Protein AF-A0A7C3IIS8-F1 (afdb_monomer)

Secondary structure (DSSP, 8-state):
--S------HHHHHHHHHHHHHHH-SSSPPEEE-HHHHHHT-HHHHHHHHHHTT--EEEESSHHHHHHHHHTT--S-EEE-SPPPGGGHHHHHHTTEEEEESSHHHHHHHHHHHHHTT-----EE---SS--

Foldseek 3Di:
DDPDDDDADLVVVLVVLVVVCVVVDDPDAAEAECEPCNVPRHSQVNVVSVVVSRHQEYEYQDLVSLVVNVVSVDPGAYEHPYDYDLVCLLSCLVSLHAYEDADPVSVVSSVVSQVVVVHDHHYHYDDDPDPD

Solvent-accessible surface area (backbone atoms only — not comparable to full-atom values): 7785 Å² total; per-residue (Å²): 135,79,88,81,79,87,87,75,64,64,67,58,55,39,52,52,47,52,53,51,40,67,73,66,41,87,80,63,82,39,70,46,73,34,32,71,42,32,77,73,64,40,28,62,66,49,48,55,48,41,41,78,56,63,34,59,30,39,27,23,61,45,68,65,60,48,45,53,35,42,77,72,66,54,80,63,54,34,35,30,79,38,78,77,57,82,86,48,46,61,56,33,51,77,66,60,44,29,40,44,25,77,48,71,68,57,44,48,53,52,49,53,50,19,55,77,69,75,48,86,75,67,72,42,80,49,79,80,88,82,87,121

Nearest PDB structures (foldseek):
  4y2w-assembly1_B  TM=9.287E-01  e=4.279E-10  Caldanaerobacter subterraneus subsp. tengcongensis MB4
  4lus-assembly2_D  TM=9.455E-01  e=9.347E-10  Clostridioides difficile 630
  5irp-assembly1_B  TM=9.111E-01  e=1.213E-09  Bacillus subtilis subsp. subtilis str. 168
  4ils-assembly2_C  TM=8.509E-01  e=3.670E-09  synthetic construct
  4a3q-assembly1_B  TM=8.293E-01  e=1.538E-08  Staphylococcus aureus

Mean predicted aligned error: 2.69 Å

Structure (mmCIF, N/CA/C/O backbone):
data_AF-A0A7C3IIS8-F1
#
_entry.id   AF-A0A7C3IIS8-F1
#
loop_
_atom_site.group_PDB
_atom_site.id
_atom_site.type_symbol
_atom_site.label_atom_id
_atom_site.label_alt_id
_atom_site.label_comp_id
_atom_site.label_asym_id
_atom_site.label_entity_id
_atom_site.label_seq_id
_atom_site.pdbx_PDB_ins_code
_atom_site.Cartn_x
_atom_site.Cartn_y
_atom_site.Cartn_z
_atom_site.occupancy
_atom_site.B_iso_or_equiv
_atom_site.auth_seq_id
_atom_site.auth_comp_id
_atom_site.auth_asym_id
_atom_site.auth_atom_id
_atom_site.pdbx_PDB_model_num
ATOM 1 N N . MET A 1 1 ? 16.237 17.040 -24.333 1.00 64.56 1 MET A N 1
ATOM 2 C CA . MET A 1 1 ? 16.129 15.573 -24.150 1.00 64.56 1 MET A CA 1
ATOM 3 C C . MET A 1 1 ? 17.396 15.095 -23.440 1.00 64.56 1 MET A C 1
ATOM 5 O O . MET A 1 1 ? 18.471 15.446 -23.906 1.00 64.56 1 MET A O 1
ATOM 9 N N . ARG A 1 2 ? 17.310 14.394 -22.297 1.00 83.81 2 ARG A N 1
ATOM 10 C CA . ARG A 1 2 ? 18.503 13.854 -21.602 1.00 83.81 2 ARG A CA 1
ATOM 11 C C . ARG A 1 2 ? 18.961 12.540 -22.255 1.00 83.81 2 ARG A C 1
ATOM 13 O O . ARG A 1 2 ? 18.123 11.728 -22.654 1.00 83.81 2 ARG A O 1
ATOM 20 N N . ALA A 1 3 ? 20.278 12.349 -22.358 1.00 93.69 3 ALA A N 1
ATOM 21 C CA . ALA A 1 3 ? 20.887 11.132 -22.903 1.00 93.69 3 ALA A CA 1
ATOM 22 C C . ALA A 1 3 ? 20.827 9.958 -21.909 1.00 93.69 3 ALA A C 1
ATOM 24 O O . ALA A 1 3 ? 20.477 8.846 -22.294 1.00 93.69 3 ALA A O 1
ATOM 25 N N . THR A 1 4 ? 21.090 10.215 -20.624 1.00 96.12 4 THR A N 1
ATOM 26 C CA . THR A 1 4 ? 21.019 9.207 -19.554 1.00 96.12 4 THR A CA 1
ATOM 27 C C . THR A 1 4 ? 19.574 8.824 -19.251 1.00 96.12 4 THR A C 1
ATOM 29 O O . THR A 1 4 ? 18.729 9.702 -19.055 1.00 96.12 4 THR A O 1
ATOM 32 N N . ARG A 1 5 ? 19.287 7.517 -19.202 1.00 95.12 5 ARG A N 1
ATOM 33 C CA . ARG A 1 5 ? 17.942 6.967 -18.975 1.00 95.12 5 ARG A CA 1
ATOM 34 C C . ARG A 1 5 ? 17.992 5.712 -18.109 1.00 95.12 5 ARG A C 1
ATOM 36 O O . ARG A 1 5 ? 18.936 4.935 -18.212 1.00 95.12 5 ARG A O 1
ATOM 43 N N . ALA A 1 6 ? 16.929 5.492 -17.340 1.00 96.06 6 ALA A N 1
ATOM 44 C CA . ALA A 1 6 ? 16.623 4.210 -16.713 1.00 96.06 6 ALA A CA 1
ATOM 45 C C . ALA A 1 6 ? 15.548 3.487 -17.543 1.00 96.06 6 ALA A C 1
ATOM 47 O O . ALA A 1 6 ? 14.507 4.070 -17.858 1.00 96.06 6 ALA A O 1
ATOM 48 N N . ILE A 1 7 ? 15.804 2.232 -17.925 1.00 96.88 7 ILE A N 1
ATOM 49 C CA . ILE A 1 7 ? 14.869 1.406 -18.704 1.00 96.88 7 ILE A CA 1
ATOM 50 C C . ILE A 1 7 ? 14.234 0.386 -17.768 1.00 96.88 7 ILE A C 1
ATOM 52 O O . ILE A 1 7 ? 14.903 -0.508 -17.257 1.00 96.88 7 ILE A O 1
ATOM 56 N N . ILE A 1 8 ? 12.928 0.523 -17.558 1.00 98.12 8 ILE A N 1
ATOM 57 C CA . ILE A 1 8 ? 12.174 -0.318 -16.632 1.00 98.12 8 ILE A CA 1
ATOM 58 C C . ILE A 1 8 ? 11.332 -1.318 -17.421 1.00 98.12 8 ILE A C 1
ATOM 60 O O . ILE A 1 8 ? 10.441 -0.942 -18.183 1.00 98.12 8 ILE A O 1
ATOM 64 N N . HIS A 1 9 ? 11.600 -2.608 -17.225 1.00 98.31 9 HIS A N 1
ATOM 65 C CA . HIS A 1 9 ? 10.891 -3.692 -17.905 1.00 98.31 9 HIS A CA 1
ATOM 66 C C . HIS A 1 9 ? 9.744 -4.225 -17.038 1.00 98.31 9 HIS A C 1
ATOM 68 O O . HIS A 1 9 ? 9.931 -5.154 -16.253 1.00 98.31 9 HIS A O 1
ATOM 74 N N . LEU A 1 10 ? 8.539 -3.675 -17.206 1.00 98.38 10 LEU A N 1
ATOM 75 C CA . LEU A 1 10 ? 7.370 -4.057 -16.399 1.00 98.38 10 LEU A CA 1
ATOM 76 C C . LEU A 1 10 ? 6.972 -5.535 -16.556 1.00 98.38 10 LEU A C 1
ATOM 78 O O . LEU A 1 10 ? 6.474 -6.133 -15.609 1.00 98.38 10 LEU A O 1
ATOM 82 N N . GLU A 1 11 ? 7.252 -6.171 -17.695 1.00 98.25 11 GLU A N 1
ATOM 83 C CA . GLU A 1 11 ? 7.011 -7.614 -17.858 1.00 98.25 11 GLU A CA 1
ATOM 84 C C . GLU A 1 11 ? 7.883 -8.469 -16.925 1.00 98.25 11 GLU A C 1
ATOM 86 O O . GLU A 1 11 ? 7.436 -9.513 -16.452 1.00 98.25 11 GLU A O 1
ATOM 91 N N . ARG A 1 12 ? 9.091 -8.003 -16.569 1.00 98.31 12 ARG A N 1
ATOM 92 C CA . ARG A 1 12 ? 9.935 -8.694 -15.580 1.00 98.31 12 ARG A CA 1
ATOM 93 C C . ARG A 1 12 ? 9.329 -8.610 -14.180 1.00 98.31 12 ARG A C 1
ATOM 95 O O . ARG A 1 12 ? 9.335 -9.604 -13.465 1.00 98.31 12 ARG A O 1
ATOM 102 N N . LEU A 1 13 ? 8.737 -7.469 -13.816 1.00 98.38 13 LEU A N 1
ATOM 103 C CA . LEU A 1 13 ? 7.976 -7.339 -12.569 1.00 98.38 13 LEU A CA 1
ATOM 104 C C . LEU A 1 13 ? 6.817 -8.344 -12.528 1.00 98.38 13 LEU A C 1
ATOM 106 O O . LEU A 1 13 ? 6.673 -9.065 -11.544 1.00 98.38 13 LEU A O 1
ATOM 110 N N . LYS A 1 14 ? 6.021 -8.439 -13.600 1.00 98.44 14 LYS A N 1
ATOM 111 C CA . LYS A 1 14 ? 4.899 -9.390 -13.667 1.00 98.44 14 LYS A CA 1
ATOM 112 C C . LYS A 1 14 ? 5.368 -10.842 -13.543 1.00 98.44 14 LYS A C 1
ATOM 114 O O . LYS A 1 14 ? 4.757 -11.613 -12.809 1.00 98.44 14 LYS A O 1
ATOM 119 N N . ALA A 1 15 ? 6.470 -11.202 -14.204 1.00 98.50 15 ALA A N 1
ATOM 120 C CA . ALA A 1 15 ? 7.067 -12.532 -14.091 1.00 98.50 15 ALA A CA 1
ATOM 121 C C . ALA A 1 15 ? 7.525 -12.840 -12.653 1.00 98.50 15 ALA A C 1
ATOM 123 O O . ALA A 1 15 ? 7.239 -13.921 -12.138 1.00 98.50 15 ALA A O 1
ATOM 124 N N . ASN A 1 16 ? 8.153 -11.874 -11.974 1.00 98.44 16 ASN A N 1
ATOM 125 C CA . ASN A 1 16 ? 8.551 -12.015 -10.571 1.00 98.44 16 ASN A CA 1
ATOM 126 C C . ASN A 1 16 ? 7.332 -12.227 -9.656 1.00 98.44 16 ASN A C 1
ATOM 128 O O . ASN A 1 16 ? 7.356 -13.088 -8.779 1.00 98.44 16 ASN A O 1
ATOM 132 N N . LEU A 1 17 ? 6.241 -11.487 -9.882 1.00 98.25 17 LEU A N 1
ATOM 133 C CA . LEU A 1 17 ? 4.997 -11.655 -9.123 1.00 98.25 17 LEU A CA 1
ATOM 134 C C . LEU A 1 17 ? 4.334 -13.010 -9.376 1.00 98.25 17 LEU A C 1
ATOM 136 O O . LEU A 1 17 ? 3.834 -13.626 -8.435 1.00 98.25 17 LEU A O 1
ATOM 140 N N . ALA A 1 18 ? 4.368 -13.507 -10.613 1.00 98.19 18 ALA A N 1
ATOM 141 C CA . ALA A 1 18 ? 3.878 -14.843 -10.936 1.00 98.19 18 ALA A CA 1
ATOM 142 C C . ALA A 1 18 ? 4.679 -15.932 -10.202 1.00 98.19 18 ALA A C 1
ATOM 144 O O . ALA A 1 18 ? 4.098 -16.897 -9.706 1.00 98.19 18 ALA A O 1
ATOM 145 N N . GLU A 1 19 ? 5.995 -15.766 -10.078 1.00 98.50 19 GLU A N 1
ATOM 146 C CA . GLU A 1 19 ? 6.847 -16.687 -9.325 1.00 98.50 19 GLU A CA 1
ATOM 147 C C . GLU A 1 19 ? 6.548 -16.652 -7.819 1.00 98.50 19 GLU A C 1
ATOM 149 O O . GLU A 1 19 ? 6.395 -17.701 -7.193 1.00 98.50 19 GLU A O 1
ATOM 154 N N . ILE A 1 20 ? 6.353 -15.463 -7.240 1.00 98.31 20 ILE A N 1
ATOM 155 C CA . ILE A 1 20 ? 5.889 -15.320 -5.851 1.00 98.31 20 ILE A CA 1
ATOM 156 C C . ILE A 1 20 ? 4.537 -16.022 -5.667 1.00 98.31 20 ILE A C 1
ATOM 158 O O . ILE A 1 20 ? 4.372 -16.807 -4.732 1.00 98.31 20 ILE A O 1
ATOM 162 N N . ARG A 1 21 ? 3.584 -15.805 -6.584 1.00 97.75 21 ARG A N 1
ATOM 163 C CA . ARG A 1 21 ? 2.252 -16.425 -6.550 1.00 97.75 21 ARG A CA 1
ATOM 164 C C . ARG A 1 21 ? 2.322 -17.953 -6.557 1.00 97.75 21 ARG A C 1
ATOM 166 O O . ARG A 1 21 ? 1.590 -18.583 -5.797 1.00 97.75 21 ARG A O 1
ATOM 173 N N . LYS A 1 22 ? 3.200 -18.555 -7.366 1.00 98.25 22 LYS A N 1
ATOM 174 C CA . LYS A 1 22 ? 3.402 -20.015 -7.379 1.00 98.25 22 LYS A CA 1
ATOM 175 C C . LYS A 1 22 ? 3.853 -20.546 -6.018 1.00 98.25 22 LYS A C 1
ATOM 177 O O . LYS A 1 22 ? 3.394 -21.604 -5.605 1.00 98.25 22 LYS A O 1
ATOM 182 N N . ARG A 1 23 ? 4.716 -19.804 -5.318 1.00 98.19 23 ARG A N 1
ATOM 183 C CA . ARG A 1 23 ? 5.290 -20.217 -4.026 1.00 98.19 23 ARG A CA 1
ATOM 184 C C . ARG A 1 23 ? 4.314 -20.074 -2.866 1.00 98.19 23 ARG A C 1
ATOM 186 O O . ARG A 1 23 ? 4.263 -20.948 -2.011 1.00 98.19 23 ARG A O 1
ATOM 193 N N . ILE A 1 24 ? 3.547 -18.985 -2.831 1.00 98.00 24 ILE A N 1
ATOM 194 C CA . ILE A 1 24 ? 2.617 -18.705 -1.724 1.00 98.00 24 ILE A CA 1
ATOM 195 C C . ILE A 1 24 ? 1.219 -19.308 -1.948 1.00 98.00 24 ILE A C 1
ATOM 197 O O . ILE A 1 24 ? 0.379 -19.293 -1.050 1.00 98.00 24 ILE A O 1
ATOM 201 N N . GLY A 1 25 ? 0.945 -19.820 -3.152 1.00 97.88 25 GLY A N 1
ATOM 202 C CA . GLY A 1 25 ? -0.361 -20.342 -3.546 1.00 97.88 25 GLY A CA 1
ATOM 203 C C . GLY A 1 25 ? -1.398 -19.244 -3.834 1.00 97.88 25 GLY A C 1
ATOM 204 O O . GLY A 1 25 ? -1.095 -18.051 -3.791 1.00 97.88 25 GLY A O 1
ATOM 205 N N . PRO A 1 26 ? -2.652 -19.609 -4.153 1.00 96.06 26 PRO A N 1
ATOM 206 C CA . PRO A 1 26 ? -3.661 -18.655 -4.625 1.00 96.06 26 PRO A CA 1
ATOM 207 C C . PRO A 1 26 ? -4.305 -17.818 -3.512 1.00 96.06 26 PRO A C 1
ATOM 209 O O . PRO A 1 26 ? -4.840 -16.750 -3.791 1.00 96.06 26 PRO A O 1
ATOM 212 N N . LYS A 1 27 ? -4.272 -18.290 -2.259 1.00 97.44 27 LYS A N 1
ATOM 213 C CA . LYS A 1 27 ? -5.025 -17.681 -1.151 1.00 97.44 27 LYS A CA 1
ATOM 214 C C . LYS A 1 27 ? -4.415 -16.376 -0.616 1.00 97.44 27 LYS A C 1
ATOM 216 O O . LYS A 1 27 ? -5.181 -15.437 -0.410 1.00 97.44 27 LYS A O 1
ATOM 221 N N . PRO A 1 28 ? -3.093 -16.268 -0.369 1.00 98.19 28 PRO A N 1
ATOM 222 C CA . PRO A 1 28 ? -2.552 -15.062 0.250 1.00 98.19 28 PRO A CA 1
ATOM 223 C C . PRO A 1 28 ? -2.670 -13.842 -0.668 1.00 98.19 28 PRO A C 1
ATOM 225 O O . PRO A 1 28 ? -2.397 -13.913 -1.871 1.00 98.19 28 PRO A O 1
ATOM 228 N N . ALA A 1 29 ? -3.054 -12.701 -0.105 1.00 97.88 29 ALA A N 1
ATOM 229 C CA . ALA A 1 29 ? -2.978 -11.434 -0.816 1.00 97.88 29 ALA A CA 1
ATOM 230 C C . ALA A 1 29 ? -1.509 -11.024 -1.000 1.00 97.88 29 ALA A C 1
ATOM 232 O O . ALA A 1 29 ? -0.682 -11.254 -0.122 1.00 97.88 29 ALA A O 1
ATOM 233 N N . ILE A 1 30 ? -1.197 -10.394 -2.131 1.00 98.56 30 ILE A N 1
ATOM 234 C CA . ILE A 1 30 ? 0.114 -9.785 -2.362 1.00 98.56 30 ILE A CA 1
ATOM 235 C C . ILE A 1 30 ? -0.037 -8.275 -2.179 1.00 98.56 30 ILE A C 1
ATOM 237 O O . ILE A 1 30 ? -0.914 -7.663 -2.794 1.00 98.56 30 ILE A O 1
ATOM 241 N N . CYS A 1 31 ? 0.816 -7.698 -1.337 1.00 98.50 31 CYS A N 1
ATOM 242 C CA . CYS A 1 31 ? 0.994 -6.259 -1.190 1.00 98.50 31 CYS A CA 1
ATOM 243 C C . CYS A 1 31 ? 2.326 -5.864 -1.831 1.00 98.50 31 CYS A C 1
ATOM 245 O O . CYS A 1 31 ? 3.341 -6.491 -1.529 1.00 98.50 31 CYS A O 1
ATOM 247 N N . ILE A 1 32 ? 2.323 -4.859 -2.710 1.00 98.50 32 ILE A N 1
ATOM 248 C CA . ILE A 1 32 ? 3.536 -4.362 -3.369 1.00 98.50 32 ILE A CA 1
ATOM 249 C C . ILE A 1 32 ? 3.887 -2.968 -2.860 1.00 98.50 32 ILE A C 1
ATOM 251 O O . ILE A 1 32 ? 3.183 -2.007 -3.176 1.00 98.50 32 ILE A O 1
ATOM 255 N N . PRO A 1 33 ? 4.994 -2.834 -2.110 1.00 98.31 33 PRO A N 1
ATOM 256 C CA . PRO A 1 33 ? 5.528 -1.534 -1.756 1.00 98.31 33 PRO A CA 1
ATOM 257 C C . PRO A 1 33 ? 6.034 -0.813 -3.006 1.00 98.31 33 PRO A C 1
ATOM 259 O O . PRO A 1 33 ? 6.983 -1.253 -3.652 1.00 98.31 33 PRO A O 1
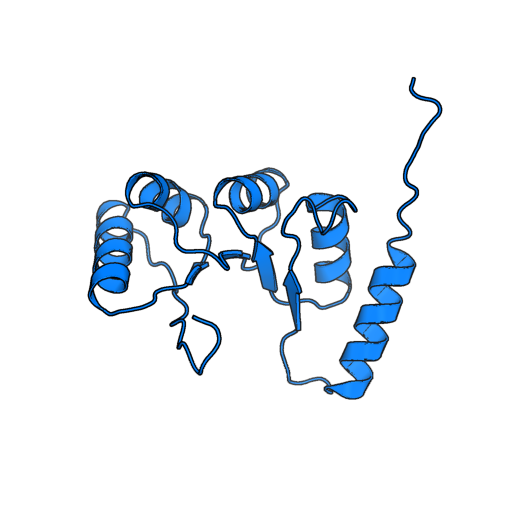ATOM 262 N N . VAL A 1 34 ? 5.399 0.308 -3.325 1.00 98.69 34 VAL A N 1
ATOM 263 C CA . VAL A 1 34 ? 5.796 1.252 -4.376 1.00 98.69 34 VAL A CA 1
ATOM 264 C C . VAL A 1 34 ? 6.335 2.561 -3.789 1.00 98.69 34 VAL A C 1
ATOM 266 O O . VAL A 1 34 ? 6.463 3.549 -4.503 1.00 98.69 34 VAL A O 1
ATOM 269 N N . LYS A 1 35 ? 6.692 2.558 -2.500 1.00 98.44 35 LYS A N 1
ATOM 270 C CA . LYS A 1 35 ? 7.414 3.647 -1.832 1.00 98.44 35 LYS A CA 1
ATOM 271 C C . LYS A 1 35 ? 8.730 4.006 -2.530 1.00 98.44 35 LYS A C 1
ATOM 273 O O . LYS A 1 35 ? 9.340 3.160 -3.195 1.00 98.44 35 LYS A O 1
ATOM 278 N N . ALA A 1 36 ? 9.197 5.227 -2.304 1.00 98.44 36 ALA A N 1
ATOM 279 C CA . ALA A 1 36 ? 10.368 5.829 -2.928 1.00 98.44 36 ALA A CA 1
ATOM 280 C C . ALA A 1 36 ? 10.323 5.728 -4.463 1.00 98.44 36 ALA A C 1
ATOM 282 O O . ALA A 1 36 ? 11.248 5.200 -5.084 1.00 98.44 36 ALA A O 1
ATOM 283 N N . ASP A 1 37 ? 9.213 6.163 -5.065 1.00 98.44 37 ASP A N 1
ATOM 284 C CA . ASP A 1 37 ? 8.960 6.075 -6.512 1.00 98.44 37 ASP A CA 1
ATOM 285 C C . ASP A 1 37 ? 9.102 4.640 -7.074 1.00 98.44 37 ASP A C 1
ATOM 287 O O . ASP A 1 37 ? 9.792 4.373 -8.061 1.00 98.44 37 ASP A O 1
ATOM 291 N N . ALA A 1 38 ? 8.516 3.660 -6.382 1.00 98.31 38 ALA A N 1
ATOM 292 C CA . ALA A 1 38 ? 8.751 2.232 -6.593 1.00 98.31 38 ALA A CA 1
ATOM 293 C C . ALA A 1 38 ? 10.244 1.879 -6.645 1.00 98.31 38 ALA A C 1
ATOM 295 O O . ALA A 1 38 ? 10.716 1.227 -7.578 1.00 98.31 38 ALA A O 1
ATOM 296 N N . TYR A 1 39 ? 10.994 2.309 -5.630 1.00 98.25 39 TYR A N 1
ATOM 297 C CA . TYR A 1 39 ? 12.443 2.121 -5.559 1.00 98.25 39 TYR A CA 1
ATOM 298 C C . TYR A 1 39 ? 13.153 2.705 -6.803 1.00 98.25 39 TYR A C 1
ATOM 300 O O . TYR A 1 39 ? 14.067 2.086 -7.348 1.00 98.25 39 TYR A O 1
ATOM 308 N N . GLY A 1 40 ? 12.683 3.858 -7.296 1.00 98.19 40 GLY A N 1
ATOM 309 C CA . GLY A 1 40 ? 13.190 4.560 -8.485 1.00 98.19 40 GLY A CA 1
ATOM 310 C C . GLY A 1 40 ? 12.728 4.008 -9.843 1.00 98.19 40 GLY A C 1
ATOM 311 O O . GLY A 1 40 ? 13.315 4.344 -10.873 1.00 98.19 40 GLY A O 1
ATOM 312 N N . HIS A 1 41 ? 11.717 3.137 -9.869 1.00 98.31 41 HIS A N 1
ATOM 313 C CA . HIS A 1 41 ? 11.204 2.511 -11.096 1.00 98.31 41 HIS A CA 1
ATOM 314 C C . HIS A 1 41 ? 9.952 3.211 -11.666 1.00 98.31 41 HIS A C 1
ATOM 316 O O . HIS A 1 41 ? 9.522 2.885 -12.781 1.00 98.31 41 HIS A O 1
ATOM 322 N N . GLY A 1 42 ? 9.373 4.176 -10.947 1.00 98.38 42 GLY A N 1
ATOM 323 C CA . GLY A 1 42 ? 8.145 4.879 -11.316 1.00 98.38 42 GLY A CA 1
ATOM 324 C C . GLY A 1 42 ? 6.914 4.293 -10.622 1.00 98.38 42 GLY A C 1
ATOM 325 O O . GLY A 1 42 ? 6.339 3.322 -11.129 1.00 98.38 42 GLY A O 1
ATOM 326 N N . ALA A 1 43 ? 6.476 4.895 -9.514 1.00 98.62 43 ALA A N 1
ATOM 327 C CA . ALA A 1 43 ? 5.424 4.385 -8.631 1.00 98.62 43 ALA A CA 1
ATOM 328 C C . ALA A 1 43 ? 4.108 4.106 -9.360 1.00 98.62 43 ALA A C 1
ATOM 330 O O . ALA A 1 43 ? 3.588 2.993 -9.278 1.00 98.62 43 ALA A O 1
ATOM 331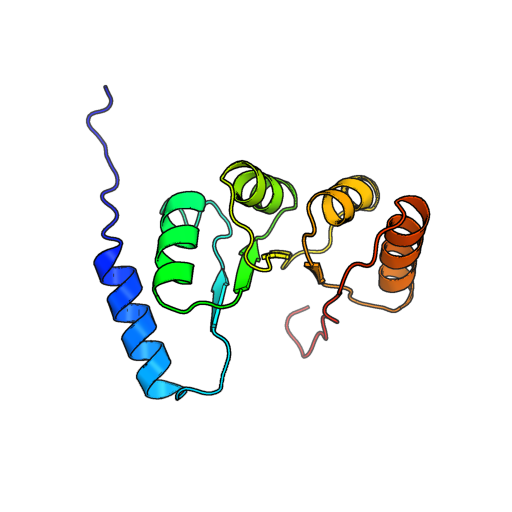 N N . VAL A 1 44 ? 3.611 5.061 -10.150 1.00 98.62 44 VAL A N 1
ATOM 332 C CA . VAL A 1 44 ? 2.346 4.918 -10.889 1.00 98.62 44 VAL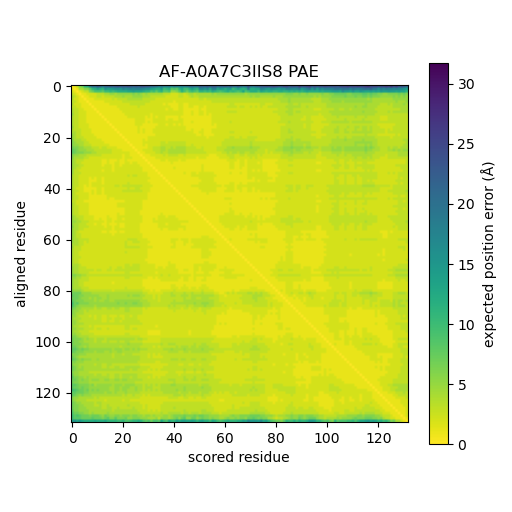 A CA 1
ATOM 333 C C . VAL A 1 44 ? 2.394 3.744 -11.873 1.00 98.62 44 VAL A C 1
ATOM 335 O O . VAL A 1 44 ? 1.528 2.865 -11.866 1.00 98.62 44 VAL A O 1
ATOM 338 N N . ARG A 1 45 ? 3.431 3.680 -12.720 1.00 98.50 45 ARG A N 1
ATOM 339 C CA . ARG A 1 45 ? 3.541 2.633 -13.754 1.00 98.50 45 ARG A CA 1
ATOM 340 C C . ARG A 1 45 ? 3.752 1.251 -13.142 1.00 98.50 45 ARG A C 1
ATOM 342 O O . ARG A 1 45 ? 3.154 0.281 -13.612 1.00 98.50 45 ARG A O 1
ATOM 349 N N . VAL A 1 46 ? 4.579 1.163 -12.101 1.00 98.75 46 VAL A N 1
ATOM 350 C CA . VAL A 1 46 ? 4.812 -0.079 -11.357 1.00 98.75 46 VAL A CA 1
ATOM 351 C C . VAL A 1 46 ? 3.548 -0.513 -10.622 1.00 98.75 46 VAL A C 1
ATOM 353 O O . VAL A 1 46 ? 3.174 -1.678 -10.729 1.00 98.75 46 VAL A O 1
ATOM 356 N N . GLY A 1 47 ? 2.851 0.404 -9.950 1.00 98.69 47 GLY A N 1
ATOM 357 C CA . GLY A 1 47 ? 1.606 0.135 -9.233 1.00 98.69 47 GLY A CA 1
ATOM 358 C C . GLY A 1 47 ? 0.527 -0.438 -10.150 1.00 98.69 47 GLY A C 1
ATOM 359 O O . GLY A 1 47 ? -0.020 -1.506 -9.872 1.00 98.69 47 GLY A O 1
ATOM 360 N N . ILE A 1 48 ? 0.297 0.190 -11.308 1.00 98.62 48 ILE A N 1
ATOM 361 C CA . ILE A 1 48 ? -0.645 -0.311 -12.323 1.00 98.62 48 ILE A CA 1
ATOM 362 C C . ILE A 1 48 ? -0.241 -1.710 -12.810 1.00 98.62 48 ILE A C 1
ATOM 364 O O . ILE A 1 48 ? -1.090 -2.597 -12.937 1.00 98.62 48 ILE A O 1
ATOM 368 N N . ALA A 1 49 ? 1.045 -1.931 -13.098 1.00 98.62 49 ALA A N 1
ATOM 369 C CA . ALA A 1 49 ? 1.531 -3.230 -13.559 1.00 98.62 49 ALA A CA 1
ATOM 370 C C . ALA A 1 49 ? 1.391 -4.323 -12.487 1.00 98.62 49 ALA A C 1
ATOM 372 O O . ALA A 1 49 ? 0.997 -5.442 -12.818 1.00 98.62 49 ALA A O 1
ATOM 373 N N . ALA A 1 50 ? 1.667 -3.999 -11.223 1.00 98.62 50 ALA A N 1
ATOM 374 C CA . ALA A 1 50 ? 1.531 -4.903 -10.089 1.00 98.62 50 ALA A CA 1
ATOM 375 C C . ALA A 1 50 ? 0.069 -5.309 -9.853 1.00 98.62 50 ALA A C 1
ATOM 377 O O . ALA A 1 50 ? -0.216 -6.499 -9.714 1.00 98.62 50 ALA A O 1
ATOM 378 N N . ILE A 1 51 ? -0.865 -4.352 -9.885 1.00 98.50 51 ILE A N 1
ATOM 379 C CA . ILE A 1 51 ? -2.307 -4.623 -9.753 1.00 98.50 51 ILE A CA 1
ATOM 380 C C . ILE A 1 51 ? -2.784 -5.535 -10.888 1.00 98.50 51 ILE A C 1
ATOM 382 O O . ILE A 1 51 ? -3.422 -6.556 -10.636 1.00 98.50 51 ILE A O 1
ATOM 386 N N . LYS A 1 52 ? -2.404 -5.238 -12.140 1.00 98.00 52 LYS A N 1
ATOM 387 C CA . LYS A 1 52 ? -2.721 -6.095 -13.301 1.00 98.00 52 LYS A CA 1
ATOM 388 C C . LYS A 1 52 ? -2.140 -7.509 -13.184 1.00 98.00 52 LYS A C 1
ATOM 390 O O . LYS A 1 52 ? -2.674 -8.431 -13.789 1.00 98.00 52 LYS A O 1
ATOM 395 N N . ALA A 1 53 ? -1.064 -7.683 -12.419 1.00 97.88 53 ALA A N 1
ATOM 396 C CA . ALA A 1 53 ? -0.450 -8.977 -12.129 1.00 97.88 53 ALA A CA 1
ATOM 397 C C . ALA A 1 53 ? -1.015 -9.670 -10.873 1.00 97.88 53 ALA A C 1
ATOM 399 O O . ALA A 1 53 ? -0.508 -10.717 -10.474 1.00 97.88 53 ALA A O 1
ATOM 400 N N . GLY A 1 54 ? -2.060 -9.116 -10.249 1.00 97.31 54 GLY A N 1
ATOM 401 C CA . GLY A 1 54 ? -2.758 -9.732 -9.120 1.00 97.31 54 GLY A CA 1
ATOM 402 C C . GLY A 1 54 ? -2.278 -9.290 -7.735 1.00 97.31 54 GLY A C 1
ATOM 403 O O . GLY A 1 54 ? -2.582 -9.970 -6.749 1.00 97.31 54 GLY A O 1
ATOM 404 N N . ALA A 1 55 ? -1.541 -8.178 -7.627 1.00 98.38 55 ALA A N 1
ATOM 405 C CA . ALA A 1 55 ? -1.360 -7.506 -6.343 1.00 98.38 55 ALA A CA 1
ATOM 406 C C . ALA A 1 55 ? -2.705 -6.933 -5.866 1.00 98.38 55 ALA A C 1
ATOM 408 O O . ALA A 1 55 ? -3.412 -6.275 -6.627 1.00 98.38 55 ALA A O 1
ATOM 409 N N . LYS A 1 56 ? -3.057 -7.189 -4.603 1.00 98.50 56 LYS A N 1
ATOM 410 C CA . LYS A 1 56 ? -4.301 -6.698 -3.988 1.00 98.50 56 LYS A CA 1
ATOM 411 C C . LYS A 1 56 ? -4.113 -5.330 -3.335 1.00 98.50 56 LYS A C 1
ATOM 413 O O . LYS A 1 56 ? -5.051 -4.543 -3.311 1.00 98.50 56 LYS A O 1
ATOM 418 N N . PHE A 1 57 ? -2.920 -5.071 -2.807 1.00 98.56 57 PHE A N 1
ATOM 419 C CA . PHE A 1 57 ? -2.579 -3.836 -2.108 1.00 98.56 57 PHE A CA 1
ATOM 420 C C . PHE A 1 57 ? -1.335 -3.209 -2.729 1.00 98.56 57 PHE A C 1
ATOM 422 O O . PHE A 1 57 ? -0.428 -3.923 -3.174 1.00 98.56 57 PHE A O 1
ATOM 429 N N . LEU A 1 58 ? -1.274 -1.883 -2.693 1.00 98.88 58 LEU A N 1
ATOM 430 C CA . LEU A 1 58 ? -0.029 -1.135 -2.821 1.00 98.88 58 LEU A CA 1
ATOM 431 C C . LEU A 1 58 ? 0.374 -0.597 -1.448 1.00 98.88 58 LEU A C 1
ATOM 433 O O . LEU A 1 58 ? -0.482 -0.423 -0.583 1.00 98.88 58 LEU A O 1
ATOM 437 N N . ALA A 1 59 ? 1.661 -0.329 -1.247 1.00 98.81 59 ALA A N 1
ATOM 438 C CA . ALA A 1 59 ? 2.131 0.334 -0.036 1.00 98.81 59 ALA A CA 1
ATOM 439 C C . ALA A 1 59 ? 3.110 1.473 -0.328 1.00 98.81 59 ALA A C 1
ATOM 441 O O . ALA A 1 59 ? 3.963 1.355 -1.209 1.00 98.81 59 ALA A O 1
ATOM 442 N N . VAL A 1 60 ? 2.998 2.554 0.433 1.00 98.81 60 VAL A N 1
ATOM 443 C CA . VAL A 1 6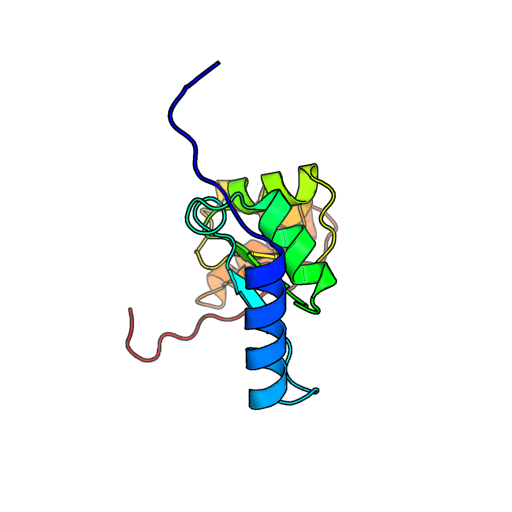0 ? 3.782 3.792 0.305 1.00 98.81 60 VAL A CA 1
ATOM 444 C C . VAL A 1 60 ? 4.434 4.156 1.639 1.00 98.81 60 VAL A C 1
ATOM 446 O O . VAL A 1 60 ? 4.116 3.560 2.669 1.00 98.81 60 VAL A O 1
ATOM 449 N N . ALA A 1 61 ? 5.378 5.094 1.627 1.00 98.25 61 ALA A N 1
ATOM 450 C CA . ALA A 1 61 ? 6.066 5.587 2.819 1.00 98.25 61 ALA A CA 1
ATOM 451 C C . ALA A 1 61 ? 5.681 7.021 3.202 1.00 98.25 61 ALA A C 1
ATOM 453 O O . ALA A 1 61 ? 6.026 7.446 4.303 1.00 98.25 61 ALA A O 1
ATOM 454 N N . SER A 1 62 ? 4.971 7.755 2.346 1.00 98.44 62 SER A N 1
ATOM 455 C CA . SER A 1 62 ? 4.408 9.064 2.686 1.00 98.44 62 SER A CA 1
ATOM 456 C C . SER A 1 62 ? 2.972 9.215 2.194 1.00 98.44 62 SER A C 1
ATOM 458 O O . SER A 1 62 ? 2.513 8.486 1.308 1.00 98.44 62 SER A O 1
ATOM 460 N N . VAL A 1 63 ? 2.260 10.182 2.769 1.00 98.62 63 VAL A N 1
ATOM 461 C CA . VAL A 1 63 ? 0.899 10.531 2.350 1.00 98.62 63 VAL A CA 1
ATOM 462 C C . VAL A 1 63 ? 0.907 11.047 0.912 1.00 98.62 63 VAL A C 1
ATOM 464 O O . VAL A 1 63 ? 0.075 10.630 0.112 1.00 98.62 63 VAL A O 1
ATOM 467 N N . GLN A 1 64 ? 1.906 11.848 0.537 1.00 98.50 64 GLN A N 1
ATOM 468 C CA . GLN A 1 64 ? 2.034 12.428 -0.803 1.00 98.50 64 GLN A CA 1
ATOM 469 C C . GLN A 1 64 ? 2.268 11.361 -1.880 1.00 98.50 64 GLN A C 1
ATOM 471 O O . GLN A 1 64 ? 1.684 11.457 -2.954 1.00 98.50 64 GLN A O 1
ATOM 476 N N . GLU A 1 65 ? 3.037 10.304 -1.593 1.00 98.75 65 GLU A N 1
ATOM 477 C CA . GLU A 1 65 ? 3.138 9.148 -2.498 1.00 98.75 65 GLU A CA 1
ATOM 478 C C . GLU A 1 65 ? 1.772 8.467 -2.689 1.00 98.75 65 GLU A C 1
ATOM 480 O O . GLU A 1 65 ? 1.429 8.041 -3.788 1.00 98.75 65 GLU A O 1
ATOM 485 N N . GLY A 1 66 ? 0.966 8.363 -1.627 1.00 98.75 66 GLY A N 1
ATOM 486 C CA . GLY A 1 66 ? -0.395 7.833 -1.717 1.00 98.75 66 GLY A CA 1
ATOM 487 C C . GLY A 1 66 ? -1.323 8.719 -2.553 1.00 98.75 66 GLY A C 1
ATOM 488 O O . GLY A 1 66 ? -2.071 8.199 -3.384 1.00 98.75 66 GLY A O 1
ATOM 489 N N . ILE A 1 67 ? -1.237 10.040 -2.374 1.00 98.75 67 ILE A N 1
ATOM 490 C CA . ILE A 1 67 ? -1.983 11.036 -3.155 1.00 98.75 67 ILE A CA 1
ATOM 491 C C . ILE A 1 67 ? -1.616 10.931 -4.638 1.00 98.75 67 ILE A C 1
ATOM 493 O O . ILE A 1 67 ? -2.516 10.812 -5.464 1.00 98.75 67 ILE A O 1
ATOM 497 N N . GLU A 1 68 ? -0.326 10.857 -4.980 1.00 98.81 68 GLU A N 1
ATOM 498 C CA . GLU A 1 68 ? 0.135 10.708 -6.370 1.00 98.81 68 GLU A CA 1
ATOM 499 C C . GLU A 1 68 ? -0.517 9.492 -7.055 1.00 98.81 68 GLU A C 1
ATOM 501 O O . GLU A 1 68 ? -0.999 9.569 -8.188 1.00 98.81 68 GLU A O 1
ATOM 506 N N . LEU A 1 69 ? -0.589 8.354 -6.356 1.00 98.81 69 LEU A N 1
ATOM 507 C CA . LEU A 1 69 ? -1.241 7.154 -6.884 1.00 98.81 69 LEU A CA 1
ATOM 508 C C . LEU A 1 69 ? -2.753 7.357 -7.080 1.00 98.81 69 LEU A C 1
ATOM 510 O O . LEU A 1 69 ? -3.310 6.861 -8.064 1.00 98.81 69 LEU A O 1
ATOM 514 N N . ARG A 1 70 ? -3.423 8.072 -6.168 1.00 98.62 70 ARG A N 1
ATOM 515 C CA . ARG A 1 70 ? -4.858 8.386 -6.268 1.00 98.62 70 ARG A CA 1
ATOM 516 C C . ARG A 1 70 ? -5.152 9.338 -7.419 1.00 98.62 70 ARG A C 1
ATOM 518 O O . ARG A 1 70 ? -6.061 9.064 -8.198 1.00 98.62 70 ARG A O 1
ATOM 525 N N . GLU A 1 71 ? -4.358 10.389 -7.580 1.00 98.56 71 GLU A N 1
ATOM 526 C CA . GLU A 1 71 ? -4.456 11.334 -8.698 1.00 98.56 71 GLU A CA 1
ATOM 527 C C . GLU A 1 71 ? -4.199 10.650 -10.047 1.00 98.56 71 GLU A C 1
ATOM 529 O O . GLU A 1 71 ? -4.840 10.970 -11.047 1.00 98.56 71 GLU A O 1
ATOM 534 N N . ALA A 1 72 ? -3.341 9.626 -10.070 1.00 98.50 72 ALA A N 1
ATOM 535 C CA . ALA A 1 72 ? -3.145 8.761 -11.230 1.00 98.50 72 ALA A CA 1
ATOM 536 C C . ALA A 1 72 ? -4.295 7.757 -11.479 1.00 98.50 72 ALA A C 1
ATOM 538 O O . ALA A 1 72 ? -4.209 6.926 -12.390 1.00 98.50 72 ALA A O 1
ATOM 539 N N . GLY A 1 73 ? -5.367 7.804 -10.682 1.00 98.31 73 GLY A N 1
ATOM 540 C CA . GLY A 1 73 ? -6.568 6.982 -10.835 1.00 98.31 73 GLY A CA 1
ATOM 541 C C . GLY A 1 73 ? -6.463 5.575 -10.244 1.00 98.31 73 GLY A C 1
ATOM 542 O O . GLY A 1 73 ? -7.283 4.712 -10.567 1.00 98.31 73 GLY A O 1
ATOM 543 N N . ILE A 1 74 ? -5.469 5.292 -9.394 1.00 98.50 74 ILE A N 1
ATOM 544 C CA . ILE A 1 74 ? -5.384 3.992 -8.724 1.00 98.50 74 ILE A CA 1
ATOM 545 C C . ILE A 1 74 ? -6.442 3.917 -7.626 1.00 98.50 74 ILE A C 1
ATOM 547 O O . ILE A 1 74 ? -6.397 4.656 -6.649 1.00 98.50 74 ILE A O 1
ATOM 551 N N . VAL A 1 75 ? -7.347 2.946 -7.754 1.00 97.81 75 VAL A N 1
ATOM 552 C CA . VAL A 1 75 ? -8.433 2.677 -6.791 1.00 97.81 75 VAL A CA 1
ATOM 553 C C . VAL A 1 75 ? -8.146 1.502 -5.852 1.00 97.81 75 VAL A C 1
ATOM 555 O O . VAL A 1 75 ? -8.901 1.256 -4.917 1.00 97.81 75 VAL A O 1
ATOM 558 N N . ALA A 1 76 ? -7.063 0.750 -6.084 1.00 98.31 76 ALA A N 1
ATOM 559 C CA . ALA A 1 76 ? -6.677 -0.342 -5.192 1.00 98.31 76 ALA A CA 1
ATOM 560 C C . ALA A 1 76 ? -6.370 0.192 -3.776 1.00 98.31 76 ALA A C 1
ATOM 562 O O . ALA A 1 76 ? -5.917 1.333 -3.648 1.00 98.31 76 ALA A O 1
ATOM 563 N N . PRO A 1 77 ? -6.570 -0.601 -2.710 1.00 98.44 77 PRO A N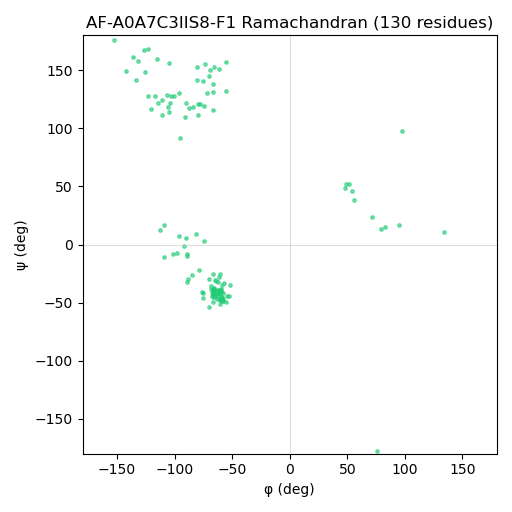 1
ATOM 564 C CA . PRO A 1 77 ? -6.169 -0.205 -1.363 1.00 98.44 77 PRO A CA 1
ATOM 565 C C . PRO A 1 77 ? -4.675 0.156 -1.283 1.00 98.44 77 PRO A C 1
ATOM 567 O O . PRO A 1 77 ? -3.821 -0.596 -1.767 1.00 98.44 77 PRO A O 1
ATOM 570 N N . ILE A 1 78 ? -4.375 1.302 -0.665 1.00 98.81 78 ILE A N 1
ATOM 571 C CA . ILE A 1 78 ? -3.015 1.817 -0.460 1.00 98.81 78 ILE A CA 1
ATOM 572 C C . ILE A 1 78 ? -2.740 1.820 1.040 1.00 98.81 78 ILE A C 1
ATOM 574 O O . ILE A 1 78 ? -3.477 2.449 1.793 1.00 98.81 78 ILE A O 1
ATOM 578 N N . LEU A 1 79 ? -1.691 1.118 1.461 1.00 98.75 79 LEU A N 1
ATOM 579 C CA . LEU A 1 79 ? -1.239 1.066 2.848 1.00 98.75 79 LEU A CA 1
ATOM 580 C C . LEU A 1 79 ? -0.107 2.077 3.065 1.00 98.75 79 LEU A C 1
ATOM 582 O O . LEU A 1 79 ? 0.873 2.073 2.320 1.00 98.75 79 LEU A O 1
ATOM 586 N N . LEU A 1 80 ? -0.202 2.907 4.098 1.00 98.56 80 LEU A N 1
ATOM 587 C CA . LEU A 1 80 ? 0.876 3.807 4.502 1.00 98.56 80 LEU A CA 1
ATOM 588 C C . LEU A 1 80 ? 1.759 3.107 5.535 1.00 98.56 80 LEU A C 1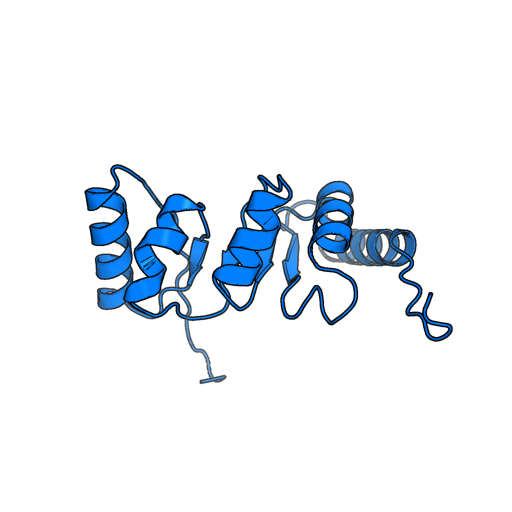
ATOM 590 O O . LEU A 1 80 ? 1.327 2.872 6.656 1.00 98.56 80 LEU A O 1
ATOM 594 N N . PHE A 1 81 ? 2.990 2.756 5.162 1.00 97.69 81 PHE A N 1
ATOM 595 C CA . PHE A 1 81 ? 3.932 2.020 6.019 1.00 97.69 81 PHE A CA 1
ATOM 596 C C . PHE A 1 81 ? 4.685 2.897 7.031 1.00 97.69 81 PHE A C 1
ATOM 598 O O . PHE A 1 81 ? 5.610 2.426 7.693 1.00 97.69 81 PHE A O 1
ATOM 605 N N . SER A 1 82 ? 4.288 4.156 7.163 1.00 94.88 82 SER A N 1
ATOM 606 C CA . SER A 1 82 ? 4.802 5.121 8.128 1.00 94.88 82 SER A CA 1
ATOM 607 C C . SER A 1 82 ? 3.664 5.672 8.986 1.00 94.88 82 SER A C 1
ATOM 609 O O . SER A 1 82 ? 2.485 5.445 8.706 1.00 94.88 82 SER A O 1
ATOM 611 N N . LEU A 1 83 ? 4.028 6.369 10.061 1.00 95.19 83 LEU A N 1
ATOM 612 C CA . LEU A 1 83 ? 3.072 7.103 10.874 1.00 95.19 83 LEU A CA 1
ATOM 613 C C . LEU A 1 83 ? 2.907 8.508 10.271 1.00 95.19 83 LEU A C 1
ATOM 615 O O . LEU A 1 83 ? 3.904 9.232 10.225 1.00 95.19 83 LEU A O 1
ATOM 619 N N . PRO A 1 84 ? 1.711 8.895 9.791 1.00 95.44 84 PRO A N 1
ATOM 620 C CA . PRO A 1 84 ? 1.480 10.262 9.341 1.00 95.44 84 PRO A CA 1
ATOM 621 C C . PRO A 1 84 ? 1.501 11.213 10.540 1.00 95.44 84 PRO A C 1
ATOM 623 O O . PRO A 1 84 ? 1.127 10.829 11.653 1.00 95.44 84 PRO A O 1
ATOM 626 N N . ILE A 1 85 ? 1.911 12.460 10.317 1.00 95.06 85 ILE A N 1
ATOM 627 C CA . ILE A 1 85 ? 1.759 13.498 11.346 1.00 95.06 85 ILE A CA 1
ATOM 628 C C . ILE A 1 85 ? 0.281 13.921 11.447 1.00 95.06 85 ILE A C 1
ATOM 630 O O . ILE A 1 85 ? -0.465 13.753 10.477 1.00 95.06 85 ILE A O 1
ATOM 634 N N . PRO A 1 86 ? -0.183 14.457 12.594 1.00 93.88 86 PRO A N 1
ATOM 635 C CA . PRO A 1 86 ? -1.585 14.839 12.784 1.00 93.88 86 PRO A CA 1
ATOM 636 C C . PRO A 1 86 ? -2.152 15.747 11.684 1.00 93.88 86 PRO A C 1
ATOM 638 O O . PRO A 1 86 ? -3.317 15.612 11.312 1.00 93.88 86 PRO A O 1
ATOM 641 N N . GLU A 1 87 ? -1.328 16.638 11.135 1.00 96.62 87 GLU A N 1
ATOM 642 C CA . GLU A 1 87 ? -1.693 17.583 10.079 1.00 96.62 87 GLU A CA 1
ATOM 643 C C . GLU A 1 87 ? -2.030 16.891 8.750 1.00 96.62 87 GLU A C 1
ATOM 645 O O . GLU A 1 87 ? -2.808 17.421 7.962 1.00 96.62 87 GLU A O 1
ATOM 650 N N . GLU A 1 88 ? -1.494 15.694 8.509 1.00 98.00 88 GLU A N 1
ATOM 651 C CA . GLU A 1 88 ? -1.732 14.924 7.284 1.00 98.00 88 GLU A CA 1
ATOM 652 C C . GLU A 1 88 ? -2.963 14.007 7.385 1.00 98.00 88 GLU A C 1
ATOM 654 O O . GLU A 1 88 ? -3.375 13.407 6.391 1.00 98.00 88 GLU A O 1
ATOM 659 N N . LEU A 1 89 ? -3.578 13.869 8.566 1.00 97.94 89 LEU A N 1
ATOM 660 C CA . LEU A 1 89 ? -4.670 12.909 8.776 1.00 97.94 89 LEU A CA 1
ATOM 661 C C . LEU A 1 89 ? -5.917 13.213 7.947 1.00 97.94 89 LEU A C 1
ATOM 663 O O . LEU A 1 89 ? -6.630 12.292 7.548 1.00 97.94 89 LEU A O 1
ATOM 667 N N . GLU A 1 90 ? -6.187 14.489 7.678 1.00 98.38 90 GLU A N 1
ATOM 668 C CA . GLU A 1 90 ? -7.292 14.870 6.803 1.00 98.38 90 GLU A CA 1
ATOM 669 C C . GLU A 1 90 ? -7.070 14.360 5.374 1.00 98.38 90 GLU A C 1
ATOM 671 O O . GLU A 1 90 ? -7.990 13.790 4.787 1.00 98.38 90 GLU A O 1
ATOM 676 N N . ASP A 1 91 ? -5.849 14.469 4.850 1.00 98.56 91 ASP A N 1
ATOM 677 C CA . ASP A 1 91 ? -5.497 13.933 3.534 1.00 98.56 91 ASP A CA 1
ATOM 678 C C . ASP A 1 91 ? -5.541 12.403 3.523 1.00 98.56 91 ASP A C 1
ATOM 680 O O . ASP A 1 91 ? -6.110 11.802 2.612 1.00 98.56 91 ASP A O 1
ATOM 684 N N . VAL A 1 92 ? -5.021 11.753 4.568 1.00 98.56 92 VAL A N 1
ATOM 685 C CA . VAL A 1 92 ? -5.093 10.291 4.728 1.00 98.56 92 VAL A CA 1
ATOM 686 C C . VAL A 1 92 ? -6.537 9.791 4.605 1.00 98.56 92 VAL A C 1
ATOM 688 O O . VAL A 1 92 ? -6.790 8.817 3.891 1.00 98.56 92 VAL A O 1
ATOM 691 N N . VAL A 1 93 ? -7.490 10.478 5.245 1.00 98.44 93 VAL A N 1
ATOM 692 C CA . VAL A 1 93 ? -8.920 10.151 5.150 1.00 98.44 93 VAL A CA 1
ATOM 693 C C . VAL A 1 93 ? -9.483 10.484 3.767 1.00 98.44 93 VAL A C 1
ATOM 695 O O . VAL A 1 93 ? -10.053 9.601 3.130 1.00 98.44 93 VAL A O 1
ATOM 698 N N . ARG A 1 94 ? -9.314 11.721 3.280 1.00 98.25 94 ARG A N 1
ATOM 699 C CA . ARG A 1 94 ? -9.891 12.192 2.003 1.00 98.25 94 ARG A CA 1
ATOM 700 C C . ARG A 1 94 ? -9.438 11.366 0.801 1.00 98.25 94 ARG A C 1
ATOM 702 O O . ARG A 1 94 ? -10.208 11.183 -0.137 1.00 98.25 94 ARG A O 1
ATOM 709 N N . PHE A 1 95 ? -8.198 10.885 0.823 1.00 98.56 95 PHE A N 1
ATOM 710 C CA . PHE A 1 95 ? -7.614 10.070 -0.241 1.00 98.56 95 PHE A CA 1
ATOM 711 C C . PHE A 1 95 ? -7.708 8.560 0.029 1.00 98.56 95 PHE A C 1
ATOM 713 O O . PHE A 1 95 ? -7.138 7.761 -0.723 1.00 98.56 95 PHE A O 1
ATOM 720 N N . HIS A 1 96 ? -8.422 8.139 1.080 1.00 98.38 96 HIS A N 1
ATOM 721 C CA . HIS A 1 96 ? -8.607 6.737 1.475 1.00 98.38 96 HIS A CA 1
ATOM 722 C C . HIS A 1 96 ? -7.286 5.953 1.502 1.00 98.38 96 HIS A C 1
ATOM 724 O O . HIS A 1 96 ? -7.161 4.869 0.914 1.00 98.38 96 HIS A O 1
ATOM 730 N N . ILE A 1 97 ? -6.270 6.525 2.145 1.00 98.62 97 ILE A N 1
ATOM 731 C CA . ILE A 1 97 ? -4.980 5.881 2.399 1.00 98.62 97 ILE A CA 1
ATOM 732 C C . ILE A 1 97 ? -5.104 5.168 3.746 1.00 98.62 97 ILE A C 1
ATOM 734 O O . ILE A 1 97 ? -5.423 5.789 4.745 1.00 98.62 97 ILE A O 1
ATOM 738 N N . THR A 1 98 ? -4.892 3.855 3.797 1.00 98.56 98 THR A N 1
ATOM 739 C CA . THR A 1 98 ? -5.029 3.053 5.025 1.00 98.56 98 THR A CA 1
ATOM 740 C C . THR A 1 98 ? -3.779 3.219 5.899 1.00 98.56 98 THR A C 1
ATOM 742 O O . THR A 1 98 ? -2.717 2.723 5.502 1.00 98.56 98 THR A O 1
ATOM 745 N N . PRO A 1 99 ? -3.850 3.879 7.071 1.00 98.06 99 PRO A N 1
ATOM 746 C CA . PRO A 1 99 ? -2.681 4.093 7.908 1.00 98.06 99 PRO A CA 1
ATOM 747 C C . PRO A 1 99 ? -2.346 2.857 8.744 1.00 98.06 99 PRO A C 1
ATOM 749 O O . PRO A 1 99 ? -3.220 2.063 9.121 1.00 98.06 99 PRO A O 1
ATOM 752 N N . LEU A 1 100 ? -1.063 2.730 9.078 1.00 96.44 100 LEU A N 1
ATOM 753 C CA . LEU A 1 100 ? -0.649 1.956 10.239 1.00 96.44 100 LEU A CA 1
ATOM 754 C C . LEU A 1 100 ? -0.938 2.756 11.518 1.00 96.44 100 LEU A C 1
ATOM 756 O O . LEU A 1 100 ? -0.709 3.962 11.559 1.00 96.44 100 LEU A O 1
ATOM 760 N N . VAL A 1 101 ? -1.400 2.079 12.568 1.00 96.94 101 VAL A N 1
ATOM 761 C CA . VAL A 1 101 ? -1.623 2.662 13.899 1.00 96.94 101 VAL A CA 1
ATOM 762 C C . VAL A 1 101 ? -0.810 1.880 14.942 1.00 96.94 101 VAL A C 1
ATOM 764 O O . VAL A 1 101 ? -0.885 0.648 14.955 1.00 96.94 101 VAL A O 1
ATOM 767 N N . PRO A 1 102 ? 0.012 2.541 15.773 1.00 95.81 102 PRO A N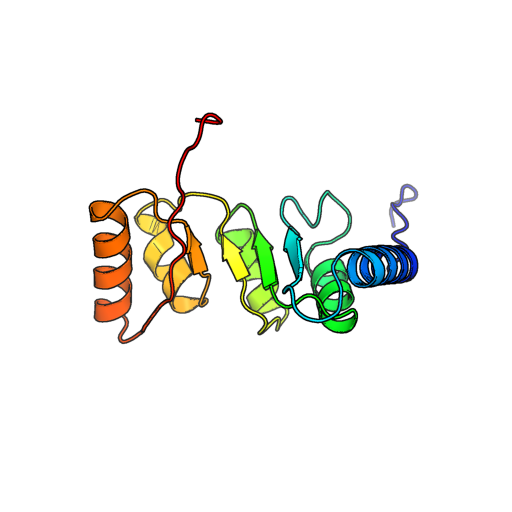 1
ATOM 768 C CA . PRO A 1 102 ? 0.866 1.865 16.751 1.00 95.81 102 PRO A CA 1
ATOM 769 C C . PRO A 1 102 ? 0.132 1.563 18.064 1.00 95.81 102 PRO A C 1
ATOM 771 O O . PRO A 1 102 ? 0.480 0.617 18.764 1.00 95.81 102 PRO A O 1
ATOM 774 N N . ASP A 1 103 ? -0.895 2.346 18.389 1.00 96.12 103 ASP A N 1
ATOM 775 C CA . ASP A 1 103 ? -1.620 2.278 19.651 1.00 96.12 103 ASP A CA 1
ATOM 776 C C . ASP A 1 103 ? -3.072 2.769 19.501 1.00 96.12 103 ASP A C 1
ATOM 778 O O . ASP A 1 103 ? -3.522 3.199 18.431 1.00 96.12 103 ASP A O 1
ATOM 782 N N . ALA A 1 104 ? -3.831 2.660 20.593 1.00 96.50 104 ALA A N 1
ATOM 783 C CA . ALA A 1 104 ? -5.233 3.056 20.638 1.00 96.50 104 ALA A CA 1
ATOM 784 C C . ALA A 1 104 ? -5.434 4.579 20.559 1.00 96.50 104 ALA A C 1
ATOM 786 O O . ALA A 1 104 ? -6.462 5.022 20.047 1.00 96.50 104 ALA A O 1
ATOM 787 N N . GLU A 1 105 ? -4.480 5.374 21.050 1.00 96.44 105 GLU A N 1
ATOM 788 C CA . GLU A 1 105 ? -4.576 6.835 21.042 1.00 96.44 105 GLU A CA 1
ATOM 789 C C . GLU A 1 105 ? -4.529 7.356 19.605 1.00 96.44 105 GLU A C 1
ATOM 791 O O . GLU A 1 105 ? -5.425 8.084 19.168 1.00 96.44 105 GLU A O 1
ATOM 796 N N . PHE A 1 106 ? -3.551 6.891 18.830 1.00 96.56 106 PHE A N 1
ATOM 797 C CA . PHE A 1 106 ? -3.421 7.252 17.429 1.00 96.56 106 PHE A CA 1
ATOM 798 C C . PHE A 1 106 ? -4.581 6.701 16.589 1.00 96.56 106 PHE A C 1
ATOM 800 O O . PHE A 1 106 ? -5.124 7.408 15.739 1.00 96.56 106 PHE A O 1
ATOM 807 N N . ALA A 1 107 ? -5.041 5.473 16.859 1.00 96.75 107 ALA A N 1
ATOM 808 C CA . ALA A 1 107 ? -6.228 4.926 16.198 1.00 96.75 107 ALA A CA 1
ATOM 809 C C . ALA A 1 107 ? -7.482 5.784 16.454 1.00 96.75 107 ALA A C 1
ATOM 811 O O . ALA A 1 107 ? -8.275 6.019 15.540 1.00 96.75 107 ALA A O 1
ATOM 812 N N . HIS A 1 108 ? -7.649 6.299 17.675 1.00 96.75 108 HIS A N 1
ATOM 813 C CA . HIS A 1 108 ? -8.747 7.197 18.014 1.00 96.75 108 HIS A CA 1
ATOM 814 C C . HIS A 1 108 ? -8.617 8.564 17.328 1.00 96.75 108 HIS A C 1
ATOM 816 O O . HIS A 1 108 ? -9.623 9.127 16.896 1.00 96.75 108 HIS A O 1
ATOM 822 N N . LEU A 1 109 ? -7.396 9.081 17.171 1.00 97.00 109 LEU A N 1
ATOM 823 C CA . LEU A 1 109 ? -7.134 10.316 16.432 1.00 97.00 109 LEU A CA 1
ATOM 824 C C . LEU A 1 109 ? -7.513 10.188 14.943 1.00 97.00 109 LEU A C 1
ATOM 826 O O . LEU A 1 109 ? -8.185 11.070 14.397 1.00 97.00 109 LEU A O 1
ATOM 830 N N . VAL A 1 110 ? -7.160 9.062 14.310 1.00 97.88 110 VAL A N 1
ATOM 831 C CA . VAL A 1 110 ? -7.604 8.729 12.945 1.00 97.88 110 VAL A CA 1
ATOM 832 C C . VAL A 1 110 ? -9.132 8.635 12.896 1.00 97.88 110 VAL A C 1
ATOM 834 O O . VAL A 1 110 ? -9.755 9.261 12.042 1.00 97.88 110 VAL A O 1
ATOM 837 N N . GLY A 1 111 ? -9.745 7.916 13.843 1.00 97.94 111 GLY A N 1
ATOM 838 C CA . GLY A 1 111 ? -11.198 7.741 13.916 1.00 97.94 111 GLY A CA 1
ATOM 839 C C . GLY A 1 111 ? -11.966 9.059 14.048 1.00 97.94 111 GLY A C 1
ATOM 840 O O . GLY A 1 111 ? -12.907 9.290 13.296 1.00 97.94 111 GLY A O 1
ATOM 841 N N . LYS A 1 112 ? -11.520 9.965 14.928 1.00 98.06 112 LYS A N 1
ATOM 842 C CA . LYS A 1 112 ? -12.085 11.319 15.078 1.00 98.06 112 LYS A CA 1
ATOM 843 C C . LYS A 1 112 ? -11.992 12.134 13.793 1.00 98.06 112 LYS A C 1
ATOM 845 O O . LYS A 1 112 ? -12.916 12.868 13.450 1.00 98.06 112 LYS A O 1
ATOM 850 N N . THR A 1 113 ? -10.867 12.023 13.091 1.00 98.38 113 THR A N 1
ATOM 851 C CA . THR A 1 113 ? -10.678 12.719 11.815 1.00 98.38 113 THR A CA 1
ATOM 852 C C . THR A 1 113 ? -11.618 12.164 10.748 1.00 98.38 113 THR A C 1
ATOM 854 O O . THR A 1 113 ? -12.245 12.948 10.038 1.00 98.38 113 THR A O 1
ATOM 857 N N . ALA A 1 114 ? -11.779 10.839 10.683 1.00 98.25 114 ALA A N 1
ATOM 858 C CA . ALA A 1 114 ? -12.708 10.188 9.762 1.00 98.25 114 ALA A CA 1
ATOM 859 C C . ALA A 1 114 ? -14.166 10.583 10.049 1.00 98.25 114 ALA A C 1
ATOM 861 O O . ALA A 1 114 ? -14.871 11.015 9.142 1.00 98.25 114 ALA A O 1
ATOM 862 N N . GLU A 1 115 ? -14.583 10.551 11.319 1.00 98.31 115 GLU A N 1
ATOM 863 C CA . GLU A 1 115 ? -15.925 10.951 11.759 1.00 98.31 115 GLU A CA 1
ATOM 864 C C . GLU A 1 115 ? -16.237 12.409 11.400 1.00 98.31 115 GLU A C 1
ATOM 866 O O . GLU A 1 115 ? -17.282 12.693 10.814 1.00 98.31 115 GLU A O 1
ATOM 871 N N . ARG A 1 116 ? -15.304 13.335 11.668 1.00 98.19 116 ARG A N 1
ATOM 872 C CA . ARG A 1 116 ? -15.436 14.754 11.293 1.00 98.19 116 ARG A CA 1
ATOM 873 C C . ARG A 1 116 ? -15.640 14.945 9.787 1.00 98.19 116 ARG A C 1
ATOM 875 O O . ARG A 1 116 ? -16.308 15.895 9.384 1.00 98.19 116 ARG A O 1
ATOM 882 N N . LEU A 1 117 ? -15.048 14.078 8.970 1.00 98.19 117 LEU A N 1
ATOM 883 C CA . LEU A 1 117 ? -15.140 14.114 7.510 1.00 98.19 117 LEU A CA 1
ATOM 884 C C . LEU A 1 117 ? -16.301 13.270 6.958 1.00 98.19 117 LEU A C 1
ATOM 886 O O . LEU A 1 117 ? -16.517 13.273 5.750 1.00 98.19 117 LEU A O 1
ATOM 890 N N . GLY A 1 118 ? -17.069 12.592 7.818 1.00 98.12 118 GLY A N 1
ATOM 891 C CA . GLY A 1 118 ? -18.182 11.731 7.412 1.00 98.12 118 GLY A CA 1
ATOM 892 C C . GLY A 1 118 ? -17.745 10.425 6.740 1.00 98.12 118 GLY A C 1
ATOM 893 O O . GLY A 1 118 ? -18.510 9.846 5.975 1.00 98.12 118 GLY A O 1
ATOM 894 N N . GLU A 1 119 ? -16.524 9.970 7.011 1.00 97.88 119 GLU A N 1
ATOM 895 C CA . GLU A 1 119 ? -15.888 8.819 6.370 1.00 97.88 119 GLU A CA 1
ATOM 896 C C . GLU A 1 119 ? -15.624 7.684 7.367 1.00 97.88 119 GLU A C 1
ATOM 898 O O . GLU A 1 119 ? -15.520 7.883 8.579 1.00 97.88 119 GLU A O 1
ATOM 903 N N . VAL A 1 120 ? -15.450 6.471 6.837 1.00 95.88 120 VAL A N 1
ATOM 904 C CA . VAL A 1 120 ? -14.967 5.312 7.598 1.00 95.88 120 VAL A CA 1
ATOM 905 C C . VAL A 1 120 ? -13.685 4.815 6.952 1.00 95.88 120 VAL A C 1
ATOM 907 O O . VAL A 1 120 ? -13.690 4.352 5.812 1.00 95.88 120 VAL A O 1
ATOM 910 N N . LEU A 1 121 ? -12.584 4.882 7.698 1.00 96.50 121 LEU A N 1
ATOM 911 C CA . LEU A 1 121 ? -11.270 4.494 7.206 1.00 96.50 121 LEU A CA 1
ATOM 912 C C . LEU A 1 121 ? -10.787 3.216 7.910 1.00 96.50 121 LEU A C 1
ATOM 914 O O . LEU A 1 121 ? -10.711 3.194 9.141 1.00 96.50 121 LEU A O 1
ATOM 918 N N . PRO A 1 122 ? -10.439 2.144 7.174 1.00 96.75 122 PRO A N 1
ATOM 919 C CA . PRO A 1 122 ? -9.766 1.003 7.775 1.00 96.75 122 PRO A CA 1
ATOM 920 C C . PRO A 1 122 ? -8.370 1.406 8.261 1.00 96.75 122 PRO A C 1
ATOM 922 O O . PRO A 1 122 ? -7.723 2.280 7.686 1.00 96.75 122 PRO A O 1
ATOM 925 N N . VAL A 1 123 ? -7.879 0.710 9.283 1.00 97.50 123 VAL A N 1
ATOM 926 C CA . VAL A 1 123 ? -6.522 0.877 9.817 1.00 97.50 123 VAL A CA 1
ATOM 927 C C . VAL A 1 123 ? -5.848 -0.480 9.979 1.00 97.50 123 VAL A C 1
ATOM 929 O O . VAL A 1 123 ? -6.515 -1.511 10.085 1.00 97.50 123 VAL A O 1
ATOM 932 N N . HIS A 1 124 ? -4.520 -0.493 10.010 1.00 97.81 124 HIS A N 1
ATOM 933 C CA . HIS A 1 124 ? -3.720 -1.680 10.305 1.00 97.81 124 HIS A CA 1
ATOM 934 C C . HIS A 1 124 ? -2.914 -1.448 11.587 1.00 97.81 124 HIS A C 1
ATOM 936 O O . HIS A 1 124 ? -2.191 -0.466 11.689 1.00 97.81 124 HIS A O 1
ATOM 942 N N . ILE A 1 125 ? -2.993 -2.351 12.564 1.00 97.06 125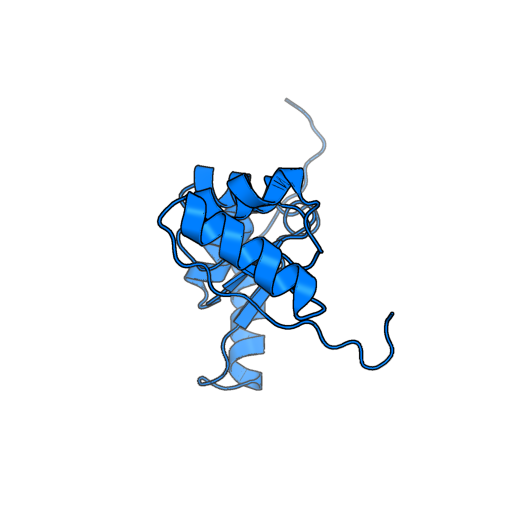 ILE A N 1
ATOM 943 C CA . ILE A 1 125 ? -2.223 -2.215 13.810 1.00 97.06 125 ILE A CA 1
ATOM 944 C C . ILE A 1 125 ? -0.768 -2.634 13.548 1.00 97.06 125 ILE A C 1
ATOM 946 O O . ILE A 1 125 ? -0.522 -3.775 13.146 1.00 97.06 125 ILE A O 1
ATOM 950 N N . LYS A 1 126 ? 0.196 -1.730 13.766 1.00 96.25 126 LYS A N 1
ATOM 951 C CA . LYS A 1 126 ? 1.633 -2.055 13.737 1.00 96.25 126 LYS A CA 1
ATOM 952 C C . LYS A 1 126 ? 2.020 -2.603 15.108 1.00 96.25 126 LYS A C 1
ATOM 954 O O . LYS A 1 126 ? 1.940 -1.891 16.100 1.00 96.25 126 LYS A O 1
ATOM 959 N N . ILE A 1 127 ? 2.485 -3.847 15.143 1.00 96.06 127 ILE A N 1
ATOM 960 C CA . ILE A 1 127 ? 3.066 -4.456 16.342 1.00 96.06 127 ILE A CA 1
ATOM 961 C C . ILE A 1 127 ? 4.578 -4.487 16.153 1.00 96.06 127 ILE A C 1
ATOM 963 O O . ILE A 1 127 ? 5.061 -5.077 15.185 1.00 96.06 127 ILE A O 1
ATOM 967 N N . ASP A 1 128 ? 5.318 -3.853 17.057 1.00 94.50 128 ASP A N 1
ATOM 968 C CA . ASP A 1 128 ? 6.768 -4.011 17.103 1.00 94.50 128 ASP A CA 1
ATOM 969 C C . ASP A 1 128 ? 7.122 -5.321 17.813 1.00 94.50 128 ASP A C 1
ATOM 971 O O . ASP A 1 128 ? 6.747 -5.559 18.961 1.00 94.50 128 ASP A O 1
ATOM 975 N N . THR A 1 129 ? 7.828 -6.190 17.096 1.00 96.75 129 THR A N 1
ATOM 976 C CA . THR A 1 129 ? 8.308 -7.480 17.598 1.00 96.75 129 THR A CA 1
ATOM 977 C C . THR A 1 129 ? 9.835 -7.531 17.703 1.00 96.75 129 THR A C 1
ATOM 979 O O . THR A 1 129 ? 10.388 -8.621 17.841 1.00 96.75 129 THR A O 1
ATOM 982 N N . GLY A 1 130 ? 10.527 -6.389 17.591 1.00 96.25 130 GLY A N 1
ATOM 983 C CA . GLY A 1 130 ? 11.982 -6.276 17.738 1.00 96.25 130 GLY A CA 1
ATOM 984 C C . GLY A 1 130 ? 12.702 -5.446 16.670 1.00 96.25 130 GLY A C 1
ATOM 985 O O . GLY A 1 130 ? 13.927 -5.516 16.603 1.00 96.25 130 GLY A O 1
ATOM 986 N N . MET A 1 131 ? 11.985 -4.701 15.819 1.00 92.44 131 MET A N 1
ATOM 987 C CA . MET A 1 131 ? 12.612 -3.785 14.852 1.00 92.44 131 MET A CA 1
ATOM 988 C C . MET A 1 131 ? 12.844 -2.392 15.452 1.00 92.44 131 MET A C 1
ATOM 990 O O . MET A 1 131 ? 13.799 -1.725 15.046 1.00 92.44 131 MET A O 1
ATOM 994 N N . GLY A 1 132 ? 11.989 -1.979 16.395 1.00 79.31 132 GLY A N 1
ATOM 995 C CA . GLY A 1 132 ? 11.809 -0.585 16.810 1.00 79.31 132 GLY A CA 1
ATOM 996 C C . GLY A 1 132 ? 10.714 0.145 16.025 1.00 79.31 132 GLY A C 1
ATOM 997 O O . GLY A 1 132 ? 10.699 1.387 16.127 1.00 79.31 132 GLY A O 1
#

Organism: NCBI:txid215591

Radius of gyration: 16.3 Å; Cα contacts (8 Å, |Δi|>4): 180; chains: 1; bounding box: 39×38×45 Å

pLDDT: me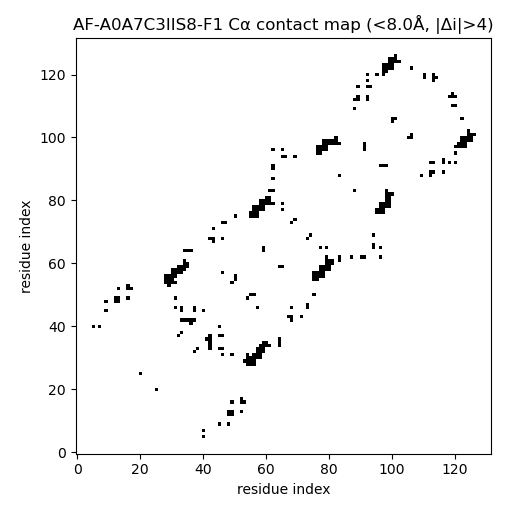an 97.24, std 3.68, range [64.56, 98.88]

InterPro domains:
  IPR000821 Alanine racemase [PR00992] (27-43)
  IPR000821 Alanine racemase [PR00992] (63-81)
  IPR000821 Alanine racemase [PR00992] (124-132)
  IPR000821 Alanine racemase [PTHR30511] (1-132)
  IPR001608 Alanine racemase, N-terminal [PF01168] (8-132)
  IPR029066 PLP-binding barrel [G3DSA:3.20.20.10] (11-132)
  IPR029066 PLP-binding barrel [SSF51419] (8-132)

Sequence (132 aa):
MRATRAIIHLERLKANLAEIRKRIGPKPAICIPVKADAYGHGAVRVGIAAIKAGAKFLAVASVQEGIELREAGIVAPILLFSLPIPEELEDVVRFHITPLVPDAEFAHLVGKTAERLGEVLPVHIKIDTGMG